Protein AF-A0AA40WGZ8-F1 (afdb_monomer_lite)

Organism: NCBI:txid44276

Radius of gyration: 15.25 Å; chains: 1; bounding box: 42×26×42 Å

Secondary structure (DSSP, 8-state):
-EEEEEEETTEEEEEEE--SS-SHHHHHHHHHHHHHHHHHTT-S-HHHHHHHHHHHHHHHHGGG---B-EEEEEEETTTTEEEEEEEBPPPEEEE-TTSPPEEE---BPPBTS-SS-----EEEE--TT-EEE---HHHHHTTS--

InterPro domains:
  IPR001932 PPM-type phosphatase-like domain [PF07228] (10-143)
  IPR036457 PPM-type phosphatase-like domain superfamily [G3DSA:3.60.40.10] (1-146)
  IPR052016 Bacterial Sigma Factor Regulator [PTHR43156] (1-145)

Foldseek 3Di:
DWDWDDLDVQKIKIKDKFKPDDDDVRVVLRVVLVVLLVVVVNPDAQQVSLLSSLLVCCVVPVVPLIWMFMKMWMQRQVQQKIKIATANWAWWWKDDPPDDIDTRDHQWHIGSPDNDIRGDIDMDGRYPPMDTGDDGCVVVVVVVVD

Structure (mmCIF, N/CA/C/O backbone):
data_AF-A0AA40WGZ8-F1
#
_entry.id   AF-A0AA40WGZ8-F1
#
loop_
_atom_site.group_PDB
_atom_site.id
_atom_site.type_symbol
_atom_site.label_atom_id
_atom_site.label_alt_id
_atom_site.label_comp_id
_atom_site.label_asym_id
_atom_site.label_entity_id
_atom_site.label_seq_id
_atom_site.pdbx_PDB_ins_code
_atom_site.Cartn_x
_atom_site.Cartn_y
_atom_site.Cartn_z
_atom_site.occupancy
_atom_site.B_iso_or_equiv
_atom_site.auth_seq_id
_atom_site.auth_comp_id
_atom_site.auth_asym_id
_atom_site.auth_atom_id
_atom_site.pdbx_PDB_model_num
ATOM 1 N N . PHE A 1 1 ? -2.449 -7.378 -8.443 1.00 88.94 1 PHE A N 1
ATOM 2 C CA . PHE A 1 1 ? -2.554 -8.295 -7.289 1.00 88.94 1 PHE A CA 1
ATOM 3 C C . PHE A 1 1 ? -3.086 -7.581 -6.051 1.00 88.94 1 PHE A C 1
ATOM 5 O O . PHE A 1 1 ? -2.951 -6.369 -5.943 1.00 88.94 1 PHE A O 1
ATOM 12 N N . LEU A 1 2 ? -3.693 -8.347 -5.141 1.00 93.19 2 LEU A N 1
ATOM 13 C CA . LEU A 1 2 ? -4.167 -7.907 -3.827 1.00 93.19 2 LEU A CA 1
ATOM 14 C C . LEU A 1 2 ? -3.433 -8.724 -2.757 1.00 93.19 2 LEU A C 1
ATOM 16 O O . LEU A 1 2 ? -3.348 -9.947 -2.884 1.00 93.19 2 LEU A O 1
ATOM 20 N N . ASP A 1 3 ? -2.921 -8.059 -1.728 1.00 95.19 3 ASP A N 1
ATOM 21 C CA . ASP A 1 3 ? -2.354 -8.674 -0.529 1.00 95.19 3 ASP A CA 1
ATOM 22 C C . ASP A 1 3 ? -3.018 -8.086 0.722 1.00 95.19 3 ASP A C 1
ATOM 24 O O . ASP A 1 3 ? -3.280 -6.882 0.793 1.00 95.19 3 ASP A O 1
ATOM 28 N N . ILE A 1 4 ? -3.337 -8.954 1.683 1.00 96.38 4 ILE A N 1
ATOM 29 C CA . ILE A 1 4 ? -3.938 -8.587 2.965 1.00 96.38 4 ILE A CA 1
ATOM 30 C C . ILE A 1 4 ? -3.226 -9.386 4.047 1.00 96.38 4 ILE A C 1
ATOM 32 O O . ILE A 1 4 ? -3.222 -10.617 4.017 1.00 96.38 4 ILE A O 1
ATOM 36 N N . SER A 1 5 ? -2.644 -8.690 5.017 1.00 95.38 5 SER A N 1
ATOM 37 C CA . SER A 1 5 ? -1.847 -9.316 6.068 1.00 95.38 5 SER A CA 1
ATOM 38 C C . SER A 1 5 ? -1.965 -8.567 7.383 1.00 95.38 5 SER A C 1
ATOM 40 O O . SER A 1 5 ? -1.862 -7.341 7.409 1.00 95.38 5 SER A O 1
ATOM 42 N N . GLU A 1 6 ? -2.099 -9.292 8.487 1.00 95.25 6 GLU A N 1
ATOM 43 C CA . GLU A 1 6 ? -1.914 -8.711 9.814 1.00 95.25 6 GLU A CA 1
ATOM 44 C C . GLU A 1 6 ? -0.415 -8.492 10.068 1.00 95.25 6 GLU A C 1
ATOM 46 O O . GLU A 1 6 ? 0.367 -9.440 10.030 1.00 95.25 6 GLU A O 1
ATOM 51 N N . ILE A 1 7 ? -0.011 -7.236 10.278 1.00 94.62 7 ILE A N 1
ATOM 52 C CA . ILE A 1 7 ? 1.400 -6.852 10.479 1.00 94.62 7 ILE A CA 1
ATOM 53 C C . ILE A 1 7 ? 1.748 -6.670 11.958 1.00 94.62 7 ILE A C 1
ATOM 55 O O . ILE A 1 7 ? 2.902 -6.810 12.348 1.00 94.62 7 ILE A O 1
ATOM 59 N N . LEU A 1 8 ? 0.746 -6.375 12.787 1.00 94.31 8 LEU A N 1
ATOM 60 C CA . LEU A 1 8 ? 0.801 -6.329 14.248 1.00 94.31 8 LEU A CA 1
ATOM 61 C C . LEU A 1 8 ? -0.591 -6.697 14.785 1.00 94.31 8 LEU A C 1
ATOM 63 O O . LEU A 1 8 ? -1.563 -6.515 14.055 1.00 94.31 8 LEU A O 1
ATOM 67 N N . PRO A 1 9 ? -0.734 -7.126 16.052 1.00 96.00 9 PRO A N 1
ATOM 68 C CA . PRO A 1 9 ? -2.041 -7.443 16.627 1.00 96.00 9 PRO A CA 1
ATOM 69 C C . PRO A 1 9 ? -3.046 -6.284 16.508 1.00 96.00 9 PRO A C 1
ATOM 71 O O . PRO A 1 9 ? -2.887 -5.247 17.166 1.00 96.00 9 PRO A O 1
ATOM 74 N N . GLY A 1 10 ? -4.088 -6.473 15.694 1.00 95.44 10 GLY A N 1
ATOM 75 C CA . GLY A 1 10 ? -5.107 -5.455 15.401 1.00 95.44 10 GLY A CA 1
ATOM 76 C C . GLY A 1 10 ? -4.689 -4.397 14.370 1.00 95.44 10 GLY A C 1
ATOM 77 O O . GLY A 1 10 ? -5.379 -3.392 14.216 1.00 95.44 10 GLY A O 1
ATOM 78 N N . LYS A 1 11 ? -3.571 -4.600 13.663 1.00 96.62 11 LYS A N 1
ATOM 79 C CA . LYS A 1 11 ? -3.130 -3.754 12.550 1.00 96.62 11 LYS A CA 1
ATOM 80 C C . LYS A 1 11 ? -3.032 -4.584 11.272 1.00 96.62 11 LYS A C 1
ATOM 82 O O . LYS A 1 11 ? -2.123 -5.401 11.114 1.00 96.62 11 LYS A O 1
ATOM 87 N N . VAL A 1 12 ? -3.961 -4.359 10.349 1.00 97.00 12 VAL A N 1
ATOM 88 C CA . VAL A 1 12 ? -4.053 -5.083 9.075 1.00 97.00 12 VAL A CA 1
ATOM 89 C C . VAL A 1 12 ? -3.582 -4.185 7.947 1.00 97.00 12 VAL A C 1
ATOM 91 O O . VAL A 1 12 ? -4.111 -3.096 7.749 1.00 97.00 12 VAL A O 1
ATOM 94 N N . ARG A 1 13 ? -2.609 -4.660 7.181 1.00 97.75 13 ARG A N 1
ATOM 95 C CA . ARG A 1 13 ? -2.143 -4.014 5.963 1.00 97.75 13 ARG A CA 1
ATOM 96 C C . ARG A 1 13 ? -2.876 -4.576 4.757 1.00 97.75 13 ARG A C 1
ATOM 98 O O . ARG A 1 13 ? -3.023 -5.790 4.629 1.00 97.75 13 ARG A O 1
ATOM 105 N N . VAL A 1 14 ? -3.290 -3.682 3.873 1.00 97.31 14 VAL A N 1
ATOM 106 C CA . VAL A 1 14 ? -3.835 -3.985 2.552 1.00 97.31 14 VAL A CA 1
ATOM 107 C C . VAL A 1 14 ? -2.939 -3.363 1.492 1.00 97.31 14 VAL A C 1
ATOM 109 O O . VAL A 1 14 ? -2.459 -2.242 1.658 1.00 97.31 14 VAL A O 1
ATOM 112 N N . LEU A 1 15 ? -2.714 -4.086 0.405 1.00 96.44 15 LEU A N 1
ATOM 113 C CA . LEU A 1 15 ? -1.985 -3.618 -0.765 1.00 96.44 15 LEU A CA 1
ATOM 114 C C . LEU A 1 15 ? -2.735 -4.069 -2.012 1.00 96.44 15 LEU A C 1
ATOM 116 O O . LEU A 1 15 ? -2.990 -5.258 -2.184 1.00 96.44 15 LEU A O 1
ATOM 120 N N . ILE A 1 16 ? -3.019 -3.140 -2.912 1.00 94.56 16 ILE A N 1
ATOM 121 C CA . ILE A 1 16 ? -3.460 -3.433 -4.268 1.00 94.56 16 ILE A CA 1
ATOM 122 C C . ILE A 1 16 ? -2.505 -2.755 -5.243 1.00 94.56 16 ILE A C 1
ATOM 124 O O . ILE A 1 16 ? -2.235 -1.560 -5.146 1.00 94.56 16 ILE A O 1
ATOM 128 N N . ALA A 1 17 ? -1.951 -3.531 -6.161 1.00 91.56 17 ALA A N 1
ATOM 129 C CA . ALA A 1 17 ? -1.032 -3.019 -7.167 1.00 91.56 17 ALA A CA 1
ATOM 130 C C . ALA A 1 17 ? -1.095 -3.877 -8.417 1.00 91.56 17 ALA A C 1
ATOM 132 O O . ALA A 1 17 ? -1.194 -5.096 -8.297 1.00 91.56 17 ALA A O 1
ATOM 133 N N . ASP A 1 18 ? -0.985 -3.293 -9.600 1.00 82.69 18 ASP A N 1
ATOM 134 C CA . ASP A 1 18 ? -0.826 -4.069 -10.830 1.00 82.69 18 ASP A CA 1
ATOM 135 C C . ASP A 1 18 ? 0.203 -3.424 -11.751 1.00 82.69 18 ASP A C 1
ATOM 137 O O . ASP A 1 18 ? 0.387 -2.210 -11.723 1.00 82.69 18 ASP A O 1
ATOM 141 N N . ALA A 1 19 ? 0.911 -4.236 -12.530 1.00 82.00 19 ALA A N 1
ATOM 142 C CA . ALA A 1 19 ? 1.793 -3.729 -13.569 1.00 82.00 19 ALA A CA 1
ATOM 143 C C . ALA A 1 19 ? 0.951 -3.345 -14.785 1.00 82.00 19 ALA A C 1
ATOM 145 O O . ALA A 1 19 ? 0.137 -4.142 -15.252 1.00 82.00 19 ALA A O 1
ATOM 146 N N . VAL A 1 20 ? 1.176 -2.153 -15.334 1.00 80.25 20 VAL A N 1
ATOM 147 C CA . VAL A 1 20 ? 0.522 -1.769 -16.589 1.00 80.25 20 VAL A CA 1
ATOM 148 C C . VAL A 1 20 ? 1.089 -2.606 -17.736 1.00 80.25 20 VAL A C 1
ATOM 150 O O . VAL A 1 20 ? 2.302 -2.773 -17.866 1.00 80.25 20 VAL A O 1
ATOM 153 N N . GLY A 1 21 ? 0.204 -3.130 -18.582 1.00 76.94 21 GLY A N 1
ATOM 154 C CA . GLY A 1 21 ? 0.550 -3.948 -19.743 1.00 76.94 21 GLY A CA 1
ATOM 155 C C . GLY A 1 21 ? -0.345 -5.178 -19.861 1.00 76.94 21 GLY A C 1
ATOM 156 O O . GLY A 1 21 ? -1.345 -5.311 -19.161 1.00 76.94 21 GLY A O 1
ATOM 157 N N . HIS A 1 22 ? 0.005 -6.098 -20.760 1.00 74.50 22 HIS A N 1
ATOM 158 C CA . HIS A 1 22 ? -0.760 -7.327 -20.964 1.00 74.50 22 HIS A CA 1
ATOM 159 C C . HIS A 1 22 ? 0.131 -8.562 -21.117 1.00 74.50 22 HIS A C 1
ATOM 161 O O . HIS A 1 22 ? 1.255 -8.506 -21.619 1.00 74.50 22 HIS A O 1
ATOM 167 N N . GLY A 1 23 ? -0.415 -9.718 -20.740 1.00 82.62 23 GLY A N 1
ATOM 168 C CA . GLY A 1 23 ? 0.221 -11.016 -20.939 1.00 82.62 23 GLY A CA 1
ATOM 169 C C . GLY A 1 23 ? 1.330 -11.332 -19.931 1.00 82.62 23 GLY A C 1
ATOM 170 O O . GLY A 1 23 ? 1.305 -10.909 -18.773 1.00 82.62 23 GLY A O 1
ATOM 171 N N . VAL A 1 24 ? 2.294 -12.141 -20.374 1.00 87.06 24 VAL A N 1
ATOM 172 C CA . VAL A 1 24 ? 3.311 -12.752 -19.502 1.00 87.06 24 VAL A CA 1
ATOM 173 C C . VAL A 1 24 ? 4.233 -11.708 -18.873 1.00 87.06 24 VAL A C 1
ATOM 175 O O . VAL A 1 24 ? 4.530 -11.809 -17.688 1.00 87.06 24 VAL A O 1
ATOM 178 N N . GLN A 1 25 ? 4.646 -10.682 -19.623 1.00 85.31 25 GLN A N 1
ATOM 179 C CA . GLN A 1 25 ? 5.550 -9.650 -19.108 1.00 85.31 25 GLN A CA 1
ATOM 180 C C . GLN A 1 25 ? 4.930 -8.880 -17.936 1.00 85.31 25 GLN A C 1
ATOM 182 O O . GLN A 1 25 ? 5.561 -8.782 -16.888 1.00 85.31 25 GLN A O 1
ATOM 187 N N . ALA A 1 26 ? 3.686 -8.406 -18.075 1.00 83.94 26 ALA A N 1
ATOM 188 C CA . ALA A 1 26 ? 2.978 -7.721 -16.992 1.00 83.94 26 ALA A CA 1
ATOM 189 C C . ALA A 1 26 ? 2.852 -8.623 -15.754 1.00 83.94 26 ALA A C 1
ATOM 191 O O . ALA A 1 26 ? 3.167 -8.207 -14.645 1.00 83.94 26 ALA A O 1
ATOM 192 N N . SER A 1 27 ? 2.522 -9.904 -15.955 1.00 88.12 27 SER A N 1
ATOM 193 C CA . SER A 1 27 ? 2.442 -10.883 -14.862 1.00 88.12 27 SER A CA 1
ATOM 194 C C . SER A 1 27 ? 3.779 -11.055 -14.128 1.00 88.12 27 SER A C 1
ATOM 196 O O . SER A 1 27 ? 3.811 -11.064 -12.898 1.00 88.12 27 SER A O 1
ATOM 198 N N . LEU A 1 28 ? 4.893 -11.150 -14.865 1.00 89.44 28 LEU A N 1
ATOM 199 C CA . LEU A 1 28 ? 6.238 -11.248 -14.290 1.00 89.44 28 LEU A CA 1
ATOM 200 C C . LEU A 1 28 ? 6.618 -9.985 -13.511 1.00 89.44 28 LEU A C 1
ATOM 202 O O . LEU A 1 28 ? 7.185 -10.092 -12.425 1.00 89.44 28 LEU A O 1
ATOM 206 N N . MET A 1 29 ? 6.277 -8.802 -14.025 1.00 88.88 29 MET A N 1
ATOM 207 C CA . MET A 1 29 ? 6.533 -7.537 -13.331 1.00 88.88 29 MET A CA 1
ATOM 208 C C . MET A 1 29 ? 5.701 -7.416 -12.051 1.00 88.88 29 MET A C 1
ATOM 210 O O . MET A 1 29 ? 6.236 -7.055 -11.005 1.00 88.88 29 MET A O 1
ATOM 214 N N . THR A 1 30 ? 4.428 -7.814 -12.088 1.00 89.88 30 THR A N 1
ATOM 215 C CA . THR A 1 30 ? 3.567 -7.893 -10.901 1.00 89.88 30 THR A CA 1
ATOM 216 C C . THR A 1 30 ? 4.148 -8.860 -9.855 1.00 89.88 30 THR A C 1
ATOM 218 O O . THR A 1 30 ? 4.140 -8.557 -8.661 1.00 89.88 30 THR A O 1
ATOM 221 N N . MET A 1 31 ? 4.716 -9.999 -10.276 1.00 91.19 31 MET A N 1
ATOM 222 C CA . MET A 1 31 ? 5.406 -10.938 -9.375 1.00 91.19 31 MET A CA 1
ATOM 223 C C . MET A 1 31 ? 6.707 -10.366 -8.793 1.00 91.19 31 MET A C 1
ATOM 225 O O . MET A 1 31 ? 6.978 -10.557 -7.604 1.00 91.19 31 MET A O 1
ATOM 229 N N . ALA A 1 32 ? 7.501 -9.656 -9.597 1.00 91.25 32 ALA A N 1
ATOM 230 C CA . ALA A 1 32 ? 8.713 -8.987 -9.133 1.00 91.25 32 ALA A CA 1
ATOM 231 C C . ALA A 1 32 ? 8.380 -7.915 -8.084 1.00 91.25 32 ALA A C 1
ATOM 233 O O . ALA A 1 32 ? 8.957 -7.920 -6.999 1.00 91.25 32 ALA A O 1
ATOM 234 N N . LEU A 1 33 ? 7.372 -7.075 -8.351 1.00 91.38 33 LEU A N 1
ATOM 235 C CA . LEU A 1 33 ? 6.889 -6.069 -7.405 1.00 91.38 33 LEU A CA 1
ATOM 236 C C . LEU A 1 33 ? 6.428 -6.703 -6.087 1.00 91.38 33 LEU A C 1
ATOM 238 O O . LEU A 1 33 ? 6.784 -6.221 -5.013 1.00 91.38 33 LEU A O 1
ATOM 242 N N . LYS A 1 34 ? 5.673 -7.808 -6.158 1.00 93.38 34 LYS A N 1
ATOM 243 C CA . LYS A 1 34 ? 5.255 -8.557 -4.965 1.00 93.38 34 LYS A CA 1
ATOM 244 C C . LYS A 1 34 ? 6.457 -9.056 -4.158 1.00 93.38 34 LYS A C 1
ATOM 246 O O . LYS A 1 34 ? 6.441 -8.964 -2.937 1.00 93.38 34 LYS A O 1
ATOM 251 N N . THR A 1 35 ? 7.492 -9.557 -4.828 1.00 93.69 35 THR A N 1
ATOM 252 C CA . THR A 1 35 ? 8.709 -10.052 -4.167 1.00 93.69 35 THR A CA 1
ATOM 253 C C . THR A 1 35 ? 9.427 -8.932 -3.414 1.00 93.69 35 THR A C 1
ATOM 255 O O . THR A 1 35 ? 9.753 -9.101 -2.243 1.00 93.69 35 THR A O 1
ATOM 258 N N . GLU A 1 36 ? 9.599 -7.761 -4.035 1.00 93.94 36 GLU A N 1
ATOM 259 C CA . GLU A 1 36 ? 10.184 -6.595 -3.355 1.00 93.94 36 GLU A CA 1
ATOM 260 C C . GLU A 1 36 ? 9.318 -6.111 -2.184 1.00 93.94 36 GLU A C 1
ATOM 262 O O . GLU A 1 36 ? 9.845 -5.699 -1.152 1.00 93.94 36 GLU A O 1
ATOM 267 N N . TYR A 1 37 ? 7.990 -6.168 -2.322 1.00 95.06 37 TYR A N 1
ATOM 268 C CA . TYR A 1 37 ? 7.066 -5.775 -1.261 1.00 95.06 37 TYR A CA 1
ATOM 269 C C . TYR A 1 37 ? 7.187 -6.653 -0.015 1.00 95.06 37 TYR A C 1
ATOM 271 O O . TYR A 1 37 ? 7.187 -6.116 1.091 1.00 95.06 37 TYR A O 1
ATOM 279 N N . GLU A 1 38 ? 7.328 -7.971 -0.166 1.00 94.44 38 GLU A N 1
ATOM 280 C CA . GLU A 1 38 ? 7.451 -8.880 0.982 1.00 94.44 38 GLU A CA 1
ATOM 281 C C . GLU A 1 38 ? 8.667 -8.546 1.865 1.00 94.44 38 GLU A C 1
ATOM 283 O O . GLU A 1 38 ? 8.580 -8.624 3.089 1.00 94.44 38 GLU A O 1
ATOM 288 N N . GLU A 1 39 ? 9.770 -8.067 1.282 1.00 94.50 39 GLU A N 1
ATOM 289 C CA . GLU A 1 39 ? 10.940 -7.611 2.050 1.00 94.50 39 GLU A CA 1
ATOM 290 C C . GLU A 1 39 ? 10.694 -6.302 2.822 1.00 94.50 39 GLU A C 1
ATOM 292 O O . GLU A 1 39 ? 11.361 -6.021 3.819 1.00 94.50 39 GLU A O 1
ATOM 297 N N . LEU A 1 40 ? 9.739 -5.489 2.367 1.00 94.81 40 LEU A N 1
ATOM 298 C CA . LEU A 1 40 ? 9.411 -4.172 2.922 1.00 94.81 40 LEU A CA 1
ATOM 299 C C . LEU A 1 40 ? 8.180 -4.182 3.826 1.00 94.81 40 LEU A C 1
ATOM 301 O O . LEU A 1 40 ? 7.879 -3.185 4.485 1.00 94.81 40 LEU A O 1
ATOM 305 N N . LYS A 1 41 ? 7.467 -5.306 3.873 1.00 89.56 41 LYS A N 1
ATOM 306 C CA . LYS A 1 41 ? 6.152 -5.459 4.500 1.00 89.56 41 LYS A CA 1
ATOM 307 C C . LYS A 1 41 ? 6.118 -5.127 5.989 1.00 89.56 41 LYS A C 1
ATOM 309 O O . LYS A 1 41 ? 5.053 -4.801 6.503 1.00 89.56 41 LYS A O 1
ATOM 314 N N . ASN A 1 42 ? 7.270 -5.144 6.657 1.00 87.81 42 ASN A N 1
ATOM 315 C CA . ASN A 1 42 ? 7.412 -4.819 8.077 1.00 87.81 42 ASN A CA 1
ATOM 316 C C . ASN A 1 42 ? 7.695 -3.333 8.357 1.00 87.81 42 ASN A C 1
ATOM 318 O O . ASN A 1 42 ? 7.724 -2.932 9.517 1.00 87.81 42 ASN A O 1
ATOM 322 N N . LEU A 1 43 ? 7.901 -2.496 7.332 1.00 93.38 43 LEU A N 1
ATOM 323 C CA . LEU A 1 43 ? 8.022 -1.051 7.535 1.00 93.38 43 LEU A CA 1
ATOM 324 C C . LEU A 1 43 ? 6.694 -0.470 8.035 1.00 93.38 43 LEU A C 1
ATOM 326 O O . LEU A 1 43 ? 5.613 -0.882 7.615 1.00 93.38 43 LEU A O 1
ATOM 330 N N . GLU A 1 44 ? 6.750 0.520 8.919 1.00 89.75 44 GLU A N 1
ATOM 331 C CA . GLU A 1 44 ? 5.540 1.011 9.587 1.00 89.75 44 GLU A CA 1
ATOM 332 C C . GLU A 1 44 ? 4.687 1.943 8.722 1.00 89.75 44 GLU A C 1
ATOM 334 O O . GLU A 1 44 ? 3.470 1.982 8.902 1.00 89.75 44 GLU A O 1
ATOM 339 N N . ASN A 1 45 ? 5.303 2.695 7.803 1.00 95.50 45 ASN A N 1
ATOM 340 C CA . ASN A 1 45 ? 4.644 3.781 7.079 1.00 95.50 45 ASN A CA 1
ATOM 341 C C . ASN A 1 45 ? 4.323 3.404 5.614 1.00 95.50 45 ASN A C 1
ATOM 343 O O . ASN A 1 45 ? 5.253 3.128 4.849 1.00 95.50 45 ASN A O 1
ATOM 347 N N . PRO A 1 46 ? 3.046 3.476 5.184 1.00 97.50 46 PRO A N 1
ATOM 348 C CA . PRO A 1 46 ? 2.633 3.156 3.813 1.00 97.50 46 PRO A CA 1
ATOM 349 C C . PRO A 1 46 ? 3.391 3.937 2.723 1.00 97.50 46 PRO A C 1
ATOM 351 O O . PRO A 1 46 ? 3.885 3.347 1.764 1.00 97.50 46 PRO A O 1
ATOM 354 N N . ALA A 1 47 ? 3.565 5.253 2.878 1.00 97.31 47 ALA A N 1
ATOM 355 C CA . ALA A 1 47 ? 4.299 6.074 1.912 1.00 97.31 47 ALA A CA 1
ATOM 356 C C . ALA A 1 47 ? 5.791 5.727 1.839 1.00 97.31 47 ALA A C 1
ATOM 358 O O . ALA A 1 47 ? 6.379 5.785 0.760 1.00 97.31 47 ALA A O 1
ATOM 359 N N . GLN A 1 48 ? 6.409 5.354 2.964 1.00 96.44 48 GLN A N 1
ATOM 360 C CA . GLN A 1 48 ? 7.804 4.910 2.971 1.00 96.44 48 GLN A CA 1
ATOM 361 C C . GLN A 1 48 ? 7.974 3.621 2.162 1.00 96.44 48 GLN A C 1
ATOM 363 O O . GLN A 1 48 ? 8.929 3.507 1.400 1.00 96.44 48 GLN A O 1
ATOM 368 N N . ILE A 1 49 ? 7.024 2.690 2.269 1.00 96.81 49 ILE A N 1
ATOM 369 C CA . ILE A 1 49 ? 7.032 1.451 1.482 1.00 96.81 49 ILE A CA 1
ATOM 370 C C . ILE A 1 49 ? 6.936 1.761 -0.005 1.00 96.81 49 ILE A C 1
ATOM 372 O O . ILE A 1 49 ? 7.722 1.224 -0.774 1.00 96.81 49 ILE A O 1
ATOM 376 N N . LEU A 1 50 ? 6.034 2.656 -0.420 1.00 96.06 50 LEU A N 1
ATOM 377 C CA . LEU A 1 50 ? 5.915 3.024 -1.835 1.00 96.06 50 LEU A CA 1
ATOM 378 C C . LEU A 1 50 ? 7.186 3.690 -2.381 1.00 96.06 50 LEU A C 1
ATOM 380 O O . LEU A 1 50 ? 7.599 3.389 -3.499 1.00 96.06 50 LEU A O 1
ATOM 384 N N . LYS A 1 51 ? 7.832 4.559 -1.595 1.00 95.31 51 LYS A N 1
ATOM 385 C CA . LYS A 1 51 ? 9.111 5.185 -1.974 1.00 95.31 51 LYS A CA 1
ATOM 386 C C . LYS A 1 51 ? 10.224 4.152 -2.130 1.00 95.31 51 LYS A C 1
ATOM 388 O O . LYS A 1 51 ? 10.972 4.196 -3.103 1.00 95.31 51 LYS A O 1
ATOM 393 N N . GLU A 1 52 ? 10.314 3.216 -1.193 1.00 95.00 52 GLU A N 1
ATOM 394 C CA . GLU A 1 52 ? 11.339 2.178 -1.216 1.00 95.00 52 GLU A CA 1
ATOM 395 C C . GLU A 1 52 ? 11.086 1.157 -2.336 1.00 95.00 52 GLU A C 1
ATOM 397 O O . GLU A 1 52 ? 12.022 0.774 -3.036 1.00 95.00 52 GLU A O 1
ATOM 402 N N . LEU A 1 53 ? 9.820 0.802 -2.588 1.00 94.06 53 LEU A N 1
ATOM 403 C CA . LEU A 1 53 ? 9.415 0.014 -3.753 1.00 94.06 53 LEU A CA 1
ATOM 404 C C . LEU A 1 53 ? 9.840 0.694 -5.054 1.00 94.06 53 LEU A C 1
ATOM 406 O O . LEU A 1 53 ? 10.470 0.049 -5.884 1.00 94.06 53 LEU A O 1
ATOM 410 N N . ASN A 1 54 ? 9.561 1.990 -5.218 1.00 93.69 54 ASN A N 1
ATOM 411 C CA . ASN A 1 54 ? 9.968 2.740 -6.407 1.00 93.69 54 ASN A CA 1
ATOM 412 C C . ASN A 1 54 ? 11.487 2.720 -6.614 1.00 93.69 54 ASN A C 1
ATOM 414 O O . ASN A 1 54 ? 11.960 2.390 -7.697 1.00 93.69 54 ASN A O 1
ATOM 418 N N . SER A 1 55 ? 12.246 3.026 -5.558 1.00 92.44 55 SER A N 1
ATOM 419 C CA . SER A 1 55 ? 13.714 3.041 -5.576 1.00 92.44 55 SER A CA 1
ATOM 420 C C . SER A 1 55 ? 14.295 1.680 -5.968 1.00 92.44 55 SER A C 1
ATOM 422 O O . SER A 1 55 ? 15.152 1.593 -6.849 1.00 92.44 55 SER A O 1
ATOM 424 N N . ARG A 1 56 ? 13.812 0.595 -5.350 1.00 91.75 56 ARG A N 1
ATOM 425 C CA . ARG A 1 56 ? 14.261 -0.770 -5.660 1.00 91.75 56 ARG A CA 1
ATOM 426 C C . ARG A 1 56 ? 13.889 -1.181 -7.073 1.00 91.75 56 ARG A C 1
ATOM 428 O O . ARG A 1 56 ? 14.710 -1.789 -7.758 1.00 91.75 56 ARG A O 1
ATOM 435 N N . PHE A 1 57 ? 12.678 -0.837 -7.502 1.00 88.25 57 PHE A N 1
ATOM 436 C CA . PHE A 1 57 ? 12.188 -1.212 -8.814 1.00 88.25 57 PHE A CA 1
ATOM 437 C C . PHE A 1 57 ? 12.975 -0.513 -9.923 1.00 88.25 57 PHE A C 1
ATOM 439 O O . PHE A 1 57 ? 13.504 -1.193 -10.797 1.00 88.25 57 PHE A O 1
ATOM 446 N N . LEU A 1 58 ? 13.152 0.810 -9.840 1.00 88.62 58 LEU A N 1
ATOM 447 C CA . LEU A 1 58 ? 13.953 1.566 -10.807 1.00 88.62 58 LEU A CA 1
ATOM 448 C C . LEU A 1 58 ? 15.392 1.046 -10.874 1.00 88.62 58 LEU A C 1
ATOM 450 O O . LEU A 1 58 ? 15.904 0.794 -11.954 1.00 88.62 58 LEU A O 1
ATOM 454 N N . LYS A 1 59 ? 16.030 0.756 -9.734 1.00 88.12 59 LYS A N 1
ATOM 455 C CA . LYS A 1 59 ? 17.404 0.221 -9.729 1.00 88.12 59 LYS A CA 1
ATOM 456 C C . LYS A 1 59 ? 17.538 -1.161 -10.371 1.00 88.12 59 LYS A C 1
ATOM 458 O O . LYS A 1 59 ? 18.571 -1.448 -10.968 1.00 88.12 59 LYS A O 1
ATOM 463 N N . LYS A 1 60 ? 16.549 -2.042 -10.194 1.00 85.56 60 LYS A N 1
ATOM 464 C CA . LYS A 1 60 ? 16.605 -3.436 -10.671 1.00 85.56 60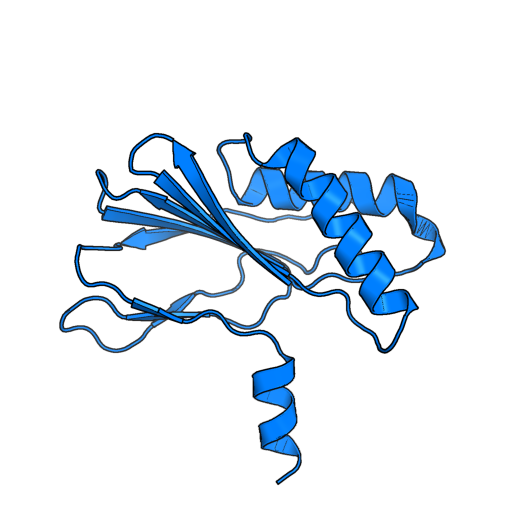 LYS A CA 1
ATOM 465 C C . LYS A 1 60 ? 16.063 -3.607 -12.093 1.00 85.56 60 LYS A C 1
ATOM 467 O O . LYS A 1 60 ? 16.466 -4.547 -12.774 1.00 85.56 60 LYS A O 1
ATOM 472 N N . PHE A 1 61 ? 15.166 -2.725 -12.531 1.00 79.88 61 PHE A N 1
ATOM 473 C CA . PHE A 1 61 ? 14.351 -2.914 -13.733 1.00 79.88 61 PHE A CA 1
ATOM 474 C C . PHE A 1 61 ? 14.269 -1.670 -14.633 1.00 79.88 61 PHE A C 1
ATOM 476 O O . PHE A 1 61 ? 13.371 -1.605 -15.468 1.00 79.88 61 PHE A O 1
ATOM 483 N N . ASP A 1 62 ? 15.202 -0.717 -14.513 1.00 73.62 62 ASP A N 1
ATOM 484 C CA . ASP A 1 62 ? 15.231 0.556 -15.265 1.00 73.62 62 ASP A CA 1
ATOM 485 C C . ASP A 1 62 ? 14.947 0.391 -16.770 1.00 73.62 62 ASP A C 1
ATOM 487 O O . ASP A 1 62 ? 14.124 1.085 -17.357 1.00 73.62 62 ASP A O 1
ATOM 491 N N . SER A 1 63 ? 15.543 -0.633 -17.390 1.00 72.62 63 SER A N 1
ATOM 492 C CA . SER A 1 63 ? 15.394 -0.930 -18.823 1.00 72.62 63 SER A CA 1
ATOM 493 C C . SER A 1 63 ? 13.983 -1.336 -19.275 1.00 72.62 63 SER A C 1
ATOM 495 O O . SER A 1 63 ? 13.757 -1.496 -20.471 1.00 72.62 63 SER A O 1
ATOM 497 N N . LEU A 1 64 ? 13.062 -1.593 -18.341 1.00 71.56 64 LEU A N 1
ATOM 498 C CA . LEU A 1 64 ? 11.723 -2.108 -18.636 1.00 71.56 64 LEU A CA 1
ATOM 499 C C . LEU A 1 64 ? 10.646 -1.018 -18.671 1.00 71.56 64 LEU A C 1
ATOM 501 O O . LEU A 1 64 ? 9.499 -1.361 -18.960 1.00 71.56 64 LEU A O 1
ATOM 505 N N . GLU A 1 65 ? 10.985 0.241 -18.346 1.00 74.56 65 GLU A N 1
ATOM 506 C CA . GLU A 1 65 ? 10.088 1.418 -18.380 1.00 74.56 65 GLU A CA 1
ATOM 507 C C . GLU A 1 65 ? 8.679 1.140 -17.811 1.00 74.56 65 GLU A C 1
ATOM 509 O O . GLU A 1 65 ? 7.657 1.616 -18.306 1.00 74.56 65 GLU A O 1
ATOM 514 N N . SER A 1 66 ? 8.607 0.293 -16.783 1.00 80.25 66 SER A N 1
ATOM 515 C CA . SER A 1 66 ? 7.342 -0.229 -16.272 1.00 80.25 66 SER A CA 1
ATOM 516 C C . SER A 1 66 ? 6.776 0.687 -1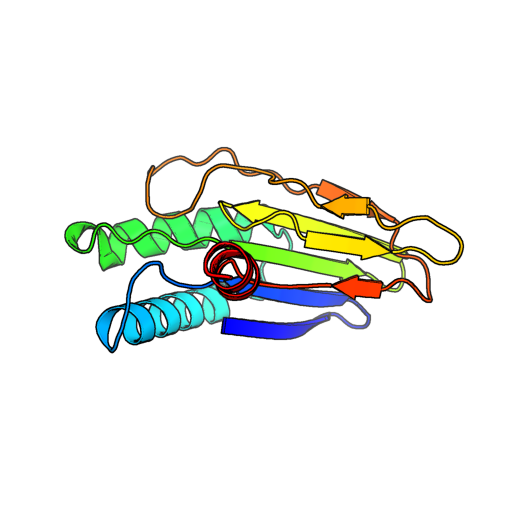5.192 1.00 80.25 66 SER A C 1
ATOM 518 O O . SER A 1 66 ? 7.496 1.129 -14.297 1.00 80.25 66 SER A O 1
ATOM 520 N N . ILE A 1 67 ? 5.467 0.929 -15.250 1.00 87.00 67 ILE A N 1
ATOM 521 C CA . ILE A 1 67 ? 4.736 1.744 -14.275 1.00 87.00 67 ILE A CA 1
ATOM 522 C C . ILE A 1 67 ? 3.768 0.887 -13.461 1.00 87.00 67 ILE A C 1
ATOM 524 O O . ILE A 1 67 ? 3.158 -0.053 -13.979 1.00 87.00 67 ILE A O 1
ATOM 528 N N . PHE A 1 68 ? 3.613 1.238 -12.183 1.00 87.00 68 PHE A N 1
ATOM 529 C CA . PHE A 1 68 ? 2.840 0.446 -11.223 1.00 87.00 68 PHE A CA 1
ATOM 530 C C . PHE A 1 68 ? 1.876 1.333 -10.439 1.00 87.00 68 PHE A C 1
ATOM 532 O O . PHE A 1 68 ? 2.269 1.946 -9.439 1.00 87.00 68 PHE A O 1
ATOM 539 N N . PRO A 1 69 ? 0.605 1.414 -10.864 1.00 90.38 69 PRO A N 1
ATOM 540 C CA . PRO A 1 69 ? -0.467 1.891 -10.013 1.00 90.38 69 PRO A CA 1
ATOM 541 C C . PRO A 1 69 ? -0.520 1.040 -8.742 1.00 90.38 69 PRO A C 1
ATOM 543 O O . PRO A 1 69 ? -0.681 -0.179 -8.800 1.00 90.38 69 PRO A O 1
ATOM 546 N N . CYS A 1 70 ? -0.370 1.679 -7.588 1.00 93.69 70 CYS A N 1
ATOM 547 C CA . CYS A 1 70 ? -0.278 1.002 -6.303 1.00 93.69 70 CYS A CA 1
ATOM 548 C C . CYS A 1 70 ? -1.007 1.792 -5.215 1.00 93.69 70 CYS A C 1
ATOM 550 O O . CYS A 1 70 ? -0.853 3.009 -5.114 1.00 93.69 70 CYS A O 1
ATOM 552 N N . MET A 1 71 ? -1.781 1.105 -4.382 1.00 96.06 71 MET A N 1
ATOM 553 C CA . MET A 1 71 ? -2.363 1.635 -3.158 1.00 96.06 71 MET A CA 1
ATOM 554 C C . MET A 1 71 ? -2.067 0.676 -2.013 1.00 96.06 71 MET A C 1
ATOM 556 O O . MET A 1 71 ? -2.269 -0.530 -2.121 1.00 96.06 71 MET A O 1
ATOM 560 N N . ILE A 1 72 ? -1.580 1.229 -0.910 1.00 97.88 72 ILE A N 1
ATOM 561 C CA . ILE A 1 72 ? -1.247 0.502 0.308 1.00 97.88 72 ILE A CA 1
ATOM 562 C C . ILE A 1 72 ? -1.839 1.243 1.495 1.00 97.88 72 ILE A C 1
ATOM 564 O O . ILE A 1 72 ? -1.817 2.474 1.541 1.00 97.88 72 ILE A O 1
ATOM 568 N N . GLY A 1 73 ? -2.334 0.518 2.486 1.00 97.88 73 GLY A N 1
ATOM 569 C CA . GLY A 1 73 ? -2.752 1.138 3.729 1.00 97.88 73 GLY A CA 1
ATOM 570 C C . GLY A 1 73 ? -2.845 0.177 4.893 1.00 97.88 73 GLY A C 1
ATOM 571 O O . GLY A 1 73 ? -2.904 -1.036 4.724 1.00 97.88 73 GLY A O 1
ATOM 572 N N . ASP A 1 74 ? -2.876 0.763 6.077 1.00 98.25 74 ASP A N 1
ATOM 573 C CA . ASP A 1 74 ? -2.901 0.100 7.362 1.00 98.25 74 ASP A CA 1
ATOM 574 C C . ASP A 1 74 ? -4.188 0.468 8.087 1.00 98.25 74 ASP A C 1
ATOM 576 O O . ASP A 1 74 ? -4.428 1.640 8.384 1.00 98.25 74 ASP A O 1
ATOM 580 N N . ILE A 1 75 ? -4.994 -0.540 8.390 1.00 98.31 75 ILE A N 1
ATOM 581 C CA . ILE A 1 75 ? -6.158 -0.449 9.262 1.00 98.31 75 ILE A CA 1
ATOM 582 C C . ILE A 1 75 ? -5.680 -0.739 10.683 1.00 98.31 75 ILE A C 1
ATOM 584 O O . ILE A 1 75 ? -5.197 -1.838 10.945 1.00 98.31 75 ILE A O 1
ATOM 588 N N . ASP A 1 76 ? -5.815 0.222 11.592 1.00 98.00 76 ASP A N 1
ATOM 589 C CA . ASP A 1 76 ? -5.556 0.055 13.024 1.00 98.00 76 ASP A CA 1
ATOM 590 C C . ASP A 1 76 ? -6.897 -0.026 13.760 1.00 98.00 76 ASP A C 1
ATOM 592 O O . ASP A 1 76 ? -7.604 0.971 13.910 1.00 98.00 76 ASP A O 1
ATOM 596 N N . THR A 1 77 ? -7.264 -1.222 14.224 1.00 96.50 77 THR A N 1
ATOM 597 C CA . THR A 1 77 ? -8.559 -1.458 14.876 1.00 96.50 77 THR A CA 1
ATOM 598 C C . THR A 1 77 ? -8.632 -0.883 16.285 1.00 96.50 77 THR A C 1
ATOM 600 O O . THR A 1 77 ? -9.722 -0.769 16.832 1.00 96.50 77 THR A O 1
ATOM 603 N N . LYS A 1 78 ? -7.492 -0.567 16.913 1.00 96.38 78 LYS A N 1
ATOM 604 C CA . LYS A 1 78 ? -7.467 0.042 18.251 1.00 96.38 78 LYS A CA 1
ATOM 605 C C . LYS A 1 78 ? -7.658 1.547 18.162 1.00 96.38 78 LYS A C 1
ATOM 607 O O . LYS A 1 78 ? -8.297 2.124 19.035 1.00 96.38 78 LYS A O 1
ATOM 612 N N . LYS A 1 79 ? -7.077 2.163 17.133 1.00 97.69 79 LYS A N 1
ATOM 613 C CA . LYS A 1 79 ? -7.238 3.593 16.852 1.00 97.69 79 LYS A CA 1
ATOM 614 C C . LYS A 1 79 ? -8.485 3.908 16.036 1.00 97.69 79 LYS A C 1
ATOM 616 O O . LYS A 1 79 ? -8.872 5.066 15.994 1.00 97.69 79 LYS A O 1
ATOM 621 N N . GLU A 1 80 ? -9.094 2.897 15.416 1.00 97.75 80 GLU A N 1
ATOM 622 C CA . GLU A 1 80 ? -10.187 3.070 14.456 1.00 97.75 80 GLU A CA 1
ATOM 623 C C . GLU A 1 80 ? -9.784 4.013 13.314 1.00 97.75 80 GLU A C 1
ATOM 625 O O . GLU A 1 80 ? -10.506 4.933 12.934 1.00 97.75 80 GLU A O 1
ATOM 630 N N . GLU A 1 81 ? -8.590 3.783 12.769 1.00 98.25 81 GLU A N 1
ATOM 631 C CA . GLU A 1 81 ? -7.979 4.620 11.738 1.00 98.25 81 GLU A CA 1
ATOM 632 C C . GLU A 1 81 ? -7.530 3.780 10.545 1.00 98.25 81 GLU A C 1
ATOM 634 O O . GLU A 1 81 ? -7.060 2.648 10.687 1.00 98.25 81 GLU A O 1
ATOM 639 N N . PHE A 1 82 ? -7.611 4.378 9.360 1.00 98.31 82 PHE A N 1
ATOM 640 C CA . PHE A 1 82 ? -7.000 3.861 8.148 1.00 98.31 82 PHE A CA 1
ATOM 641 C C . PHE A 1 82 ? -5.948 4.844 7.640 1.00 98.31 82 PHE A C 1
ATOM 643 O O . PHE A 1 82 ? -6.270 5.961 7.233 1.00 98.31 82 PHE A O 1
ATOM 650 N N . THR A 1 83 ? -4.680 4.433 7.665 1.00 98.44 83 THR A N 1
ATOM 651 C CA . THR A 1 83 ? -3.560 5.223 7.136 1.00 98.44 83 THR A CA 1
ATOM 652 C C . THR A 1 83 ? -3.113 4.640 5.810 1.00 98.44 83 THR A C 1
ATOM 654 O O . THR A 1 83 ? -2.708 3.487 5.768 1.00 98.44 83 THR A O 1
ATOM 657 N N . TYR A 1 84 ? -3.144 5.412 4.729 1.00 98.38 84 TYR A N 1
ATOM 658 C CA . TYR A 1 84 ? -2.878 4.907 3.384 1.00 98.38 84 TYR A CA 1
ATOM 659 C C . TYR A 1 84 ? -1.998 5.832 2.555 1.00 98.38 84 TYR A C 1
ATOM 661 O O . TYR A 1 84 ? -1.913 7.033 2.803 1.00 98.38 84 TYR A O 1
ATOM 669 N N . ALA A 1 85 ? -1.375 5.258 1.532 1.00 97.81 85 ALA A N 1
ATOM 670 C CA . ALA A 1 85 ? -0.720 5.971 0.454 1.00 97.81 85 ALA A CA 1
ATOM 671 C C . ALA A 1 85 ? -1.143 5.365 -0.892 1.00 97.81 85 ALA A C 1
ATOM 673 O O . ALA A 1 85 ? -1.333 4.155 -1.011 1.00 97.81 85 ALA A O 1
ATOM 674 N N . SER A 1 86 ? -1.308 6.209 -1.908 1.00 95.69 86 SER A N 1
ATOM 675 C CA . SER A 1 86 ? -1.724 5.803 -3.250 1.00 95.69 86 SER A CA 1
ATOM 676 C C . SER A 1 86 ? -0.887 6.522 -4.304 1.00 95.69 86 SER A C 1
ATOM 678 O O . SER A 1 86 ? -0.842 7.755 -4.343 1.00 95.69 86 SER A O 1
ATOM 680 N N . A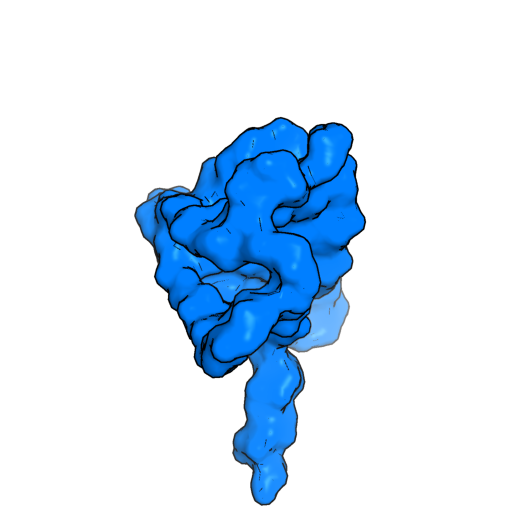LA A 1 87 ? -0.235 5.726 -5.147 1.00 93.00 87 ALA A N 1
ATOM 681 C CA . ALA A 1 87 ? 0.648 6.122 -6.230 1.00 93.00 87 ALA A CA 1
ATOM 682 C C . ALA A 1 87 ? 0.052 5.661 -7.564 1.00 93.00 87 ALA A C 1
ATOM 684 O O . ALA A 1 87 ? 0.154 4.498 -7.945 1.00 93.00 87 ALA A O 1
ATOM 685 N N . GLY A 1 88 ? -0.610 6.569 -8.282 1.00 85.06 88 GLY A N 1
ATOM 686 C CA . GLY A 1 88 ? -1.163 6.304 -9.617 1.00 85.06 88 GLY A CA 1
ATOM 687 C C . GLY A 1 88 ? -2.458 5.483 -9.671 1.00 85.06 88 GLY A C 1
ATOM 688 O O . GLY A 1 88 ? -3.201 5.639 -10.639 1.00 85.06 88 GLY A O 1
ATOM 689 N N . HIS A 1 89 ? -2.776 4.700 -8.637 1.00 84.94 89 HIS A N 1
ATOM 690 C CA . HIS A 1 89 ? -3.978 3.862 -8.569 1.00 84.94 89 HIS A CA 1
ATOM 691 C C . HIS A 1 89 ? -5.281 4.688 -8.603 1.00 84.94 89 HIS A C 1
ATOM 693 O O . HIS A 1 89 ? -5.284 5.808 -8.080 1.00 84.94 89 HIS A O 1
ATOM 699 N N . PRO A 1 90 ? -6.384 4.186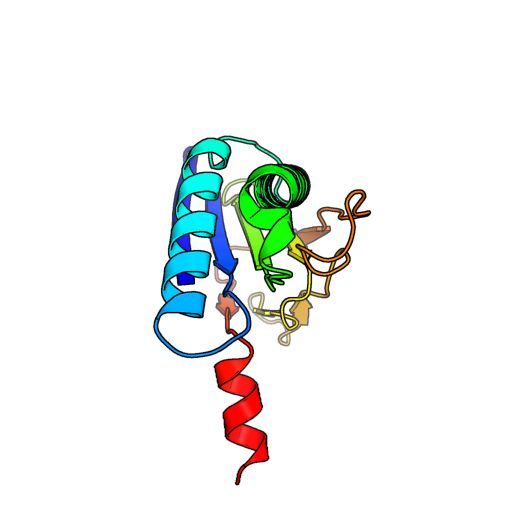 -9.203 1.00 86.31 90 PRO A N 1
ATOM 700 C CA . PRO A 1 90 ? -7.696 4.826 -9.098 1.00 86.31 90 PRO A CA 1
ATOM 701 C C . PRO A 1 90 ? -8.084 5.129 -7.646 1.00 86.31 90 PRO A C 1
ATOM 703 O O . PRO A 1 90 ? -7.680 4.405 -6.731 1.00 86.31 90 PRO A O 1
ATOM 706 N N . ASP A 1 91 ? -8.882 6.176 -7.433 1.00 92.44 91 ASP A N 1
ATOM 707 C CA . ASP A 1 91 ? -9.395 6.503 -6.099 1.00 92.44 91 ASP A CA 1
ATOM 708 C C . ASP A 1 91 ? -10.196 5.318 -5.555 1.00 92.44 91 ASP A C 1
ATOM 710 O O . ASP A 1 91 ? -11.048 4.775 -6.248 1.00 92.44 91 ASP A O 1
ATOM 714 N N . GLN A 1 92 ? -9.906 4.894 -4.328 1.00 94.31 92 GLN A N 1
ATOM 715 C CA . GLN A 1 92 ? -10.609 3.776 -3.688 1.00 94.31 92 GLN A CA 1
ATOM 716 C C . GLN A 1 92 ? -11.803 4.301 -2.889 1.00 94.31 92 GLN A C 1
ATOM 718 O O . GLN A 1 92 ? -11.887 5.499 -2.627 1.00 94.31 92 GLN A O 1
ATOM 723 N N . ILE A 1 93 ? -12.734 3.435 -2.491 1.00 96.38 93 ILE A N 1
ATOM 724 C CA . ILE A 1 93 ? -13.952 3.881 -1.801 1.00 96.38 93 ILE A CA 1
ATOM 725 C C . ILE A 1 93 ? -13.934 3.426 -0.343 1.00 96.38 93 ILE A C 1
ATOM 727 O O . ILE A 1 93 ? -13.744 2.246 -0.052 1.00 96.38 93 ILE A O 1
ATOM 731 N N . LEU A 1 94 ? -14.190 4.366 0.565 1.00 97.81 94 LEU A N 1
ATOM 732 C CA . LEU A 1 94 ? -14.410 4.121 1.986 1.00 97.81 94 LEU A CA 1
ATOM 733 C C . LEU A 1 94 ? -15.844 4.498 2.356 1.00 97.81 94 LEU A C 1
ATOM 735 O O . LEU A 1 94 ? -16.297 5.603 2.063 1.00 97.81 94 LEU A O 1
ATOM 739 N N . GLN A 1 95 ? -16.541 3.606 3.050 1.00 98.06 95 GLN A N 1
ATOM 740 C CA . GLN A 1 95 ? -17.850 3.879 3.630 1.00 98.06 95 GLN A CA 1
ATOM 741 C C . GLN A 1 95 ? -17.820 3.618 5.137 1.00 98.06 95 GLN A C 1
ATOM 743 O O . GLN A 1 95 ? -17.764 2.462 5.561 1.00 98.06 95 GLN A O 1
ATOM 748 N N . ALA A 1 96 ? -17.886 4.684 5.935 1.00 97.06 96 ALA A N 1
ATOM 749 C CA . ALA A 1 96 ? -18.096 4.583 7.374 1.00 97.06 96 ALA A CA 1
ATOM 750 C C . ALA A 1 96 ? -19.586 4.312 7.698 1.00 97.06 96 ALA A C 1
ATOM 752 O O . ALA A 1 96 ? -20.467 4.614 6.882 1.00 97.06 96 ALA A O 1
ATOM 753 N N . PRO A 1 97 ? -19.912 3.724 8.866 1.00 97.25 97 PRO A N 1
ATOM 754 C CA . PRO A 1 97 ? -21.291 3.451 9.261 1.00 97.25 97 PRO A CA 1
ATOM 755 C C . PRO A 1 97 ? -22.133 4.728 9.319 1.00 97.25 97 PRO A C 1
ATOM 757 O O . PRO A 1 97 ? -21.793 5.675 10.018 1.00 97.25 97 PRO A O 1
ATOM 760 N N . GLY A 1 98 ? -23.262 4.738 8.608 1.00 96.38 98 GLY A N 1
ATOM 761 C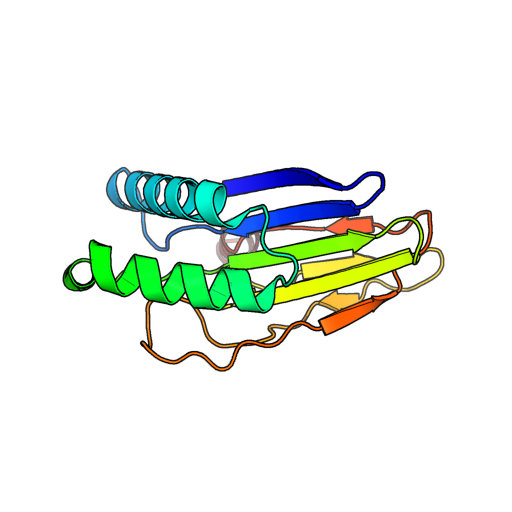 CA . GLY A 1 98 ? -24.170 5.890 8.580 1.00 96.38 98 GLY A CA 1
ATOM 762 C C . GLY A 1 98 ? -23.699 7.058 7.706 1.00 96.38 98 GLY A C 1
ATOM 763 O O . GLY A 1 98 ? -24.424 8.043 7.596 1.00 96.38 98 GLY A O 1
ATOM 764 N N . GLU A 1 99 ? -22.543 6.942 7.049 1.00 96.06 99 GLU A N 1
ATOM 765 C CA . GLU A 1 99 ? -22.018 7.959 6.140 1.00 96.06 99 GLU A CA 1
ATOM 766 C C . GLU A 1 99 ? -22.195 7.562 4.667 1.00 96.06 99 GLU A C 1
ATOM 768 O O . GLU A 1 99 ? -22.286 6.382 4.298 1.00 96.06 99 GLU A O 1
ATOM 773 N N . PHE A 1 100 ? -22.235 8.574 3.797 1.00 97.00 100 PHE A N 1
ATOM 774 C CA . PHE A 1 100 ? -22.131 8.353 2.358 1.00 97.00 100 PHE A CA 1
ATOM 775 C C . PHE A 1 100 ? -20.720 7.863 1.996 1.00 97.00 100 PHE A C 1
ATOM 777 O O . PHE A 1 100 ? -19.751 8.259 2.646 1.00 97.00 100 PHE A O 1
ATOM 784 N N . PRO A 1 101 ? -20.571 7.032 0.947 1.00 97.12 101 PRO A N 1
ATOM 785 C CA . PRO A 1 101 ? -19.255 6.624 0.473 1.00 97.12 101 PRO A CA 1
ATOM 786 C C . PRO A 1 101 ? -18.382 7.831 0.110 1.00 97.12 101 PRO A C 1
ATOM 788 O O . PRO A 1 101 ? -18.839 8.772 -0.540 1.00 97.12 101 PRO A O 1
ATOM 791 N N . SER A 1 102 ? -17.113 7.771 0.497 1.00 96.00 102 SER A N 1
ATOM 792 C CA . SER A 1 102 ? -16.093 8.782 0.232 1.00 96.00 102 SER A CA 1
ATOM 793 C C . SER A 1 102 ? -14.952 8.199 -0.599 1.00 96.00 102 SER A C 1
ATOM 795 O O . SER A 1 102 ? -14.709 6.989 -0.593 1.00 96.00 102 SER A O 1
ATOM 797 N N . LEU A 1 103 ? -14.260 9.069 -1.337 1.00 96.06 103 LEU A N 1
ATOM 798 C CA . LEU A 1 103 ? -13.115 8.692 -2.161 1.00 96.06 103 LEU A CA 1
ATOM 799 C C . LEU A 1 103 ? -11.805 8.873 -1.394 1.00 96.06 103 LEU A C 1
ATOM 801 O O . LEU A 1 103 ? -11.515 9.939 -0.848 1.00 96.06 103 LEU A O 1
ATOM 805 N N . LEU A 1 104 ? -10.982 7.833 -1.421 1.00 96.00 104 LEU A N 1
ATOM 806 C CA . LEU A 1 104 ? -9.606 7.838 -0.954 1.00 96.00 104 LEU A CA 1
ATOM 807 C C . LEU A 1 104 ? -8.708 8.324 -2.090 1.00 96.00 104 LEU A C 1
ATOM 809 O O . LEU A 1 104 ? -8.282 7.549 -2.948 1.00 96.00 104 LEU A O 1
ATOM 813 N N . GLN A 1 105 ? -8.471 9.632 -2.097 1.00 92.75 105 GLN A N 1
ATOM 814 C CA . GLN A 1 105 ? -7.713 10.317 -3.139 1.00 92.75 105 GLN A CA 1
ATOM 815 C C . GLN A 1 105 ? -6.252 9.872 -3.197 1.00 92.75 105 GLN A C 1
ATOM 817 O O . GLN A 1 105 ? -5.623 9.611 -2.169 1.00 92.75 105 GLN A O 1
ATOM 822 N N . LYS A 1 106 ? -5.672 9.933 -4.398 1.00 91.19 106 LYS A N 1
ATOM 823 C CA . LYS A 1 106 ? -4.223 9.786 -4.618 1.00 91.19 106 LYS A CA 1
ATOM 824 C C . LYS A 1 106 ? -3.398 10.647 -3.652 1.00 91.19 106 LYS A C 1
ATOM 826 O O . LYS A 1 106 ? -3.783 11.763 -3.284 1.00 91.19 106 LYS A O 1
ATOM 831 N N . THR A 1 107 ? -2.244 10.122 -3.246 1.00 95.00 107 THR A N 1
ATOM 832 C CA . THR A 1 107 ? -1.340 10.782 -2.289 1.00 95.00 107 THR A CA 1
ATOM 833 C C . THR A 1 107 ? 0.072 10.988 -2.830 1.00 95.00 107 THR A C 1
ATOM 835 O O . THR A 1 107 ? 0.941 11.484 -2.113 1.00 95.00 107 THR A O 1
ATOM 838 N N . GLY A 1 108 ? 0.293 10.638 -4.096 1.00 93.12 108 GLY A N 1
ATOM 839 C CA . GLY A 1 108 ? 1.499 10.965 -4.831 1.00 93.12 108 GLY A CA 1
ATOM 840 C C . GLY A 1 108 ? 1.475 10.463 -6.280 1.00 93.12 108 GLY A C 1
ATOM 841 O O . GLY A 1 108 ? 0.476 9.889 -6.734 1.00 93.12 108 GLY A O 1
ATOM 842 N N . PRO A 1 109 ? 2.566 10.713 -7.022 1.00 90.88 109 PRO A N 1
ATOM 843 C CA . PRO A 1 109 ? 2.739 10.261 -8.402 1.00 90.88 109 PRO A CA 1
ATOM 844 C C . PRO A 1 109 ? 2.784 8.730 -8.518 1.00 90.88 109 PRO A C 1
ATOM 846 O O . PRO A 1 109 ? 3.039 8.028 -7.542 1.00 90.88 109 PRO A O 1
ATOM 849 N N . ILE A 1 110 ? 2.532 8.215 -9.726 1.00 91.06 110 ILE A N 1
ATOM 850 C CA . ILE A 1 110 ? 2.650 6.785 -10.050 1.00 91.06 110 ILE A CA 1
ATOM 851 C C . ILE A 1 110 ? 4.101 6.301 -9.914 1.00 91.06 110 ILE A C 1
ATOM 853 O O . ILE A 1 110 ? 5.040 7.052 -10.184 1.00 91.06 110 ILE A O 1
ATOM 857 N N . LEU A 1 111 ? 4.277 5.047 -9.494 1.00 91.62 111 LEU A N 1
ATOM 858 C CA . LEU A 1 111 ? 5.600 4.435 -9.364 1.00 91.62 111 LEU A CA 1
ATOM 859 C C . LEU A 1 111 ? 6.191 4.101 -10.740 1.00 91.62 111 LEU A C 1
ATOM 861 O O . LEU A 1 111 ? 5.450 3.777 -11.669 1.00 91.62 111 LEU A O 1
ATOM 865 N N . GLY A 1 112 ? 7.520 4.125 -10.837 1.00 88.12 112 GLY A N 1
ATOM 866 C CA . GLY A 1 112 ? 8.282 3.732 -12.025 1.00 88.12 112 GLY A CA 1
ATOM 867 C C . GLY A 1 112 ? 8.586 4.862 -13.013 1.00 88.12 112 GLY A C 1
ATOM 868 O O . GLY A 1 112 ? 9.307 4.628 -13.972 1.00 88.12 112 GLY A O 1
ATOM 869 N N . LEU A 1 113 ? 8.081 6.085 -12.791 1.00 84.31 113 LEU A N 1
ATOM 870 C CA . LEU A 1 113 ? 8.334 7.225 -13.692 1.00 84.31 113 LEU A CA 1
ATOM 871 C C . LEU A 1 113 ? 9.480 8.143 -13.257 1.00 84.31 113 LEU A C 1
ATOM 873 O O . LEU A 1 113 ? 10.190 8.679 -14.101 1.00 84.31 113 LEU A O 1
ATOM 877 N N . PHE A 1 114 ? 9.633 8.377 -11.954 1.00 85.56 114 PHE A N 1
ATOM 878 C CA . PHE A 1 114 ? 10.611 9.328 -11.428 1.00 85.56 114 PHE A CA 1
ATOM 879 C C . PHE A 1 114 ? 11.388 8.700 -10.276 1.00 85.56 114 PHE A C 1
ATOM 881 O O . PHE A 1 114 ? 10.807 8.007 -9.441 1.00 85.56 114 PHE A O 1
ATOM 888 N N . GLU A 1 115 ? 12.691 8.970 -10.201 1.00 81.19 115 GLU A N 1
ATOM 889 C CA . GLU A 1 115 ? 13.554 8.462 -9.127 1.00 81.19 115 GLU A CA 1
ATOM 890 C C . GLU A 1 115 ? 13.141 9.016 -7.755 1.00 81.19 115 GLU A C 1
ATOM 892 O O . GLU A 1 115 ? 13.039 8.276 -6.774 1.00 81.19 115 GLU A O 1
ATOM 897 N N . SER A 1 116 ? 12.819 10.311 -7.704 1.00 82.56 116 SER A N 1
ATOM 898 C CA . SER A 1 116 ? 12.286 10.974 -6.516 1.00 82.56 116 SER A CA 1
ATOM 899 C C . SER A 1 116 ? 10.771 11.132 -6.626 1.00 82.56 116 SER A C 1
ATOM 901 O O . SER A 1 116 ? 10.275 11.757 -7.564 1.00 82.56 116 SER A O 1
ATOM 903 N N . LEU A 1 117 ? 10.035 10.588 -5.652 1.00 85.94 117 LEU A N 1
ATOM 904 C CA . LEU A 1 117 ? 8.580 10.706 -5.567 1.00 85.94 117 LEU A CA 1
ATOM 905 C C . LEU A 1 117 ? 8.161 11.399 -4.269 1.00 85.94 117 LEU A C 1
ATOM 907 O O . LEU A 1 117 ? 8.427 10.921 -3.160 1.00 85.94 117 LEU A O 1
ATOM 911 N N . GLU A 1 118 ? 7.404 12.482 -4.405 1.00 91.00 118 GLU A N 1
ATOM 912 C CA . GLU A 1 118 ? 6.684 13.094 -3.291 1.00 91.00 118 GLU A CA 1
ATOM 913 C C . GLU A 1 118 ? 5.384 12.326 -3.026 1.00 91.00 118 GLU A C 1
ATOM 915 O O . GLU A 1 118 ? 4.303 12.689 -3.480 1.00 91.00 118 GLU A O 1
ATOM 920 N N . ILE A 1 119 ? 5.512 11.211 -2.304 1.00 94.44 119 ILE A N 1
ATOM 921 C CA . ILE A 1 119 ? 4.380 10.428 -1.792 1.00 94.44 119 ILE A CA 1
ATOM 922 C C . ILE A 1 119 ? 4.235 10.683 -0.292 1.00 94.44 119 ILE A C 1
ATOM 924 O O . ILE A 1 119 ? 5.219 10.624 0.458 1.00 94.44 119 ILE A O 1
ATOM 928 N N . VAL A 1 120 ? 3.003 10.927 0.150 1.00 96.56 120 VAL A N 1
ATOM 929 C CA . VAL A 1 120 ? 2.648 11.087 1.567 1.00 96.56 120 VAL A CA 1
ATOM 930 C C . VAL A 1 120 ? 1.593 10.071 1.992 1.00 96.56 120 VAL A C 1
ATOM 932 O O . VAL A 1 120 ? 0.838 9.560 1.166 1.00 96.56 120 VAL A O 1
ATOM 935 N N . SER A 1 121 ? 1.543 9.770 3.287 1.00 98.12 121 SER A N 1
ATOM 936 C CA . SER A 1 121 ? 0.455 8.984 3.871 1.00 98.12 121 SER A CA 1
ATOM 937 C C . SER A 1 121 ? -0.667 9.927 4.309 1.00 98.12 121 SER A C 1
ATOM 939 O O . SER A 1 121 ? -0.391 11.002 4.841 1.00 98.12 121 SER A O 1
ATOM 941 N N . LYS A 1 122 ? -1.922 9.529 4.106 1.00 97.88 122 LYS A N 1
ATOM 942 C CA . LYS A 1 122 ? -3.113 10.184 4.662 1.00 97.88 122 LYS A CA 1
ATOM 943 C C . LYS A 1 122 ? -3.769 9.253 5.673 1.00 97.88 122 LYS A C 1
ATOM 945 O O . LYS A 1 122 ? -3.803 8.047 5.452 1.00 97.88 122 LYS A O 1
ATOM 950 N N . THR A 1 123 ? -4.324 9.818 6.737 1.00 98.06 123 THR A N 1
ATOM 951 C CA . THR A 1 123 ? -5.079 9.073 7.751 1.00 98.06 123 THR A CA 1
ATOM 952 C C . THR A 1 123 ? -6.526 9.538 7.744 1.00 98.06 123 THR A C 1
ATOM 954 O O . THR A 1 123 ? -6.794 10.738 7.680 1.00 98.06 123 THR A O 1
ATOM 957 N N . VAL A 1 124 ? -7.452 8.585 7.777 1.00 97.62 124 VAL A N 1
ATOM 958 C CA . VAL A 1 124 ? -8.899 8.811 7.857 1.00 97.62 124 VAL A CA 1
ATOM 959 C C . VAL A 1 124 ? -9.495 7.937 8.955 1.00 97.62 124 VAL A C 1
ATOM 961 O O . VAL A 1 124 ? -8.903 6.924 9.332 1.00 97.62 124 VAL A O 1
ATOM 964 N N . LEU A 1 125 ? -10.669 8.318 9.458 1.00 97.62 125 LEU A N 1
ATOM 965 C CA . LEU A 1 125 ? -11.404 7.492 10.411 1.00 97.62 125 LEU A CA 1
ATOM 966 C C . LEU A 1 125 ? -11.861 6.192 9.740 1.00 97.62 125 LEU A C 1
ATOM 968 O O . LEU A 1 125 ? -12.325 6.185 8.601 1.00 97.62 125 LEU A O 1
ATOM 972 N N . PHE A 1 126 ? -11.731 5.096 10.473 1.00 98.00 126 PHE A N 1
ATOM 973 C CA . PHE A 1 126 ? -12.151 3.757 10.089 1.00 98.00 126 PHE A CA 1
ATOM 974 C C . PHE A 1 126 ? -12.826 3.072 11.290 1.00 98.00 126 PHE A C 1
ATOM 976 O O . PHE A 1 126 ? -12.307 2.090 11.828 1.00 98.00 126 PHE A O 1
ATOM 983 N N . PRO A 1 127 ? -13.972 3.603 11.759 1.00 97.81 127 PRO A N 1
ATOM 984 C CA . PRO A 1 127 ? -14.698 3.033 12.887 1.00 97.81 127 PRO A CA 1
ATOM 985 C C . PRO A 1 127 ? -15.194 1.620 12.591 1.00 97.81 127 PRO A C 1
ATOM 987 O O . PRO A 1 127 ? -15.398 1.230 11.433 1.00 97.81 127 PRO A O 1
ATOM 990 N N . THR A 1 128 ? -15.446 0.858 13.650 1.00 96.25 128 THR A N 1
ATOM 991 C CA . THR A 1 128 ? -16.034 -0.481 13.559 1.00 96.25 128 THR A CA 1
ATOM 992 C C . THR A 1 128 ? -17.293 -0.487 12.682 1.00 96.25 128 THR A C 1
ATOM 994 O O . THR A 1 128 ? -18.224 0.286 12.888 1.00 96.25 128 THR A O 1
ATOM 997 N N . GLY A 1 129 ? -17.331 -1.383 11.690 1.00 96.62 129 GLY A N 1
ATOM 998 C CA . GLY A 1 129 ? -18.412 -1.471 10.697 1.00 96.62 129 GLY A CA 1
ATOM 999 C C . GLY A 1 129 ? -18.137 -0.728 9.383 1.00 96.62 129 GLY A C 1
ATOM 1000 O O . GLY A 1 129 ? -18.947 -0.829 8.459 1.00 96.62 129 GLY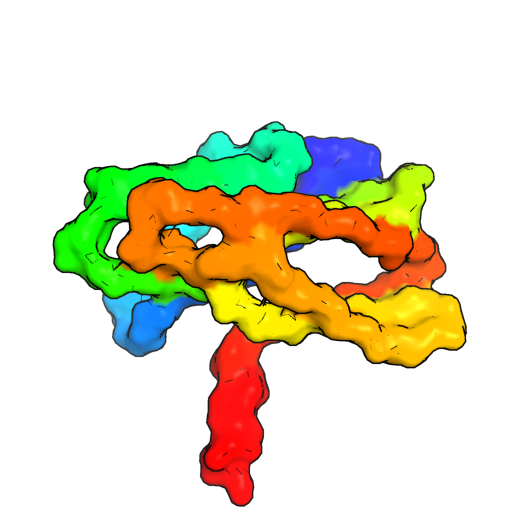 A O 1
ATOM 1001 N N . SER A 1 130 ? -17.001 -0.029 9.277 1.00 97.62 130 SER A N 1
ATOM 1002 C CA . SER A 1 130 ? -16.533 0.576 8.026 1.00 97.62 130 SER A CA 1
ATOM 1003 C C . SER A 1 130 ? -16.286 -0.465 6.936 1.00 97.62 130 SER A C 1
ATOM 1005 O O . SER A 1 130 ? -15.910 -1.609 7.202 1.00 97.62 130 SER A O 1
ATOM 1007 N N . ARG A 1 131 ? -16.475 -0.055 5.681 1.00 97.31 131 ARG A N 1
ATOM 1008 C CA . ARG A 1 131 ? -16.251 -0.879 4.490 1.00 97.31 131 ARG A CA 1
ATOM 1009 C C . ARG A 1 131 ? -15.249 -0.199 3.572 1.00 97.31 131 ARG A C 1
ATOM 1011 O O . ARG A 1 131 ? -15.454 0.946 3.176 1.00 97.31 131 ARG A O 1
ATOM 1018 N N . LEU A 1 132 ? -14.199 -0.927 3.209 1.00 97.06 132 LEU A N 1
ATOM 1019 C CA . LEU A 1 132 ? -13.216 -0.514 2.214 1.00 97.06 132 LEU A CA 1
ATOM 1020 C C . LEU A 1 132 ? -13.462 -1.297 0.924 1.00 97.06 132 LEU A C 1
ATOM 1022 O O . LEU A 1 132 ? -13.430 -2.527 0.932 1.00 97.06 132 LEU A O 1
ATOM 1026 N N . LEU A 1 133 ? -13.709 -0.592 -0.176 1.00 95.12 133 LEU A N 1
ATOM 1027 C CA . LEU A 1 133 ? -13.833 -1.183 -1.502 1.00 95.12 133 LEU A CA 1
ATOM 1028 C C . LEU A 1 133 ? -12.559 -0.892 -2.295 1.00 95.12 133 LEU A C 1
ATOM 1030 O O . LEU A 1 133 ? -12.285 0.259 -2.646 1.00 95.12 133 LEU A O 1
ATOM 1034 N N . LEU A 1 134 ? -11.813 -1.963 -2.572 1.00 93.25 134 LEU A N 1
ATOM 1035 C CA . LEU A 1 134 ? -10.592 -1.934 -3.367 1.00 93.25 134 LEU A CA 1
ATOM 1036 C C . LEU A 1 134 ? -10.856 -2.464 -4.779 1.00 93.25 134 LEU A C 1
ATOM 1038 O O . LEU A 1 134 ? -11.502 -3.500 -4.937 1.00 93.25 134 LEU A O 1
ATOM 1042 N N . PHE A 1 135 ? -10.357 -1.776 -5.800 1.00 89.88 135 PHE A N 1
ATOM 1043 C CA . PHE A 1 135 ? -10.531 -2.156 -7.201 1.00 89.88 135 PHE A CA 1
ATOM 1044 C C . PHE A 1 135 ? -9.421 -1.583 -8.079 1.00 89.88 135 PHE A C 1
ATOM 1046 O O . PHE A 1 135 ? -9.021 -0.436 -7.896 1.00 89.88 135 PHE A O 1
ATOM 1053 N N . SER A 1 136 ? -8.971 -2.354 -9.068 1.00 84.31 136 SER A N 1
ATOM 1054 C CA . SER A 1 136 ? -8.047 -1.883 -10.101 1.00 84.31 136 SER A CA 1
ATOM 1055 C C . SER A 1 136 ? -8.784 -1.221 -11.275 1.00 84.31 136 SER A C 1
ATOM 1057 O O . SER A 1 136 ? -10.011 -1.287 -11.399 1.00 84.31 136 SER A O 1
ATOM 1059 N N . ASP A 1 137 ? -8.020 -0.576 -12.151 1.00 75.75 137 ASP A N 1
ATOM 1060 C CA . ASP A 1 137 ? -8.480 0.050 -13.397 1.00 75.75 137 ASP A CA 1
ATOM 1061 C C . ASP A 1 137 ? -9.216 -0.910 -14.345 1.00 75.75 137 ASP A C 1
ATOM 1063 O O . ASP A 1 137 ? -10.188 -0.497 -14.976 1.00 75.75 137 ASP A O 1
ATOM 1067 N N . GLY A 1 138 ? -8.872 -2.201 -14.358 1.00 67.62 138 GLY A N 1
ATOM 1068 C CA . GLY A 1 138 ? -9.591 -3.220 -15.134 1.00 67.62 138 GLY A CA 1
ATOM 1069 C C . GLY A 1 138 ? -11.102 -3.305 -14.839 1.00 67.62 138 GLY A C 1
ATOM 1070 O O . GLY A 1 138 ? -11.873 -3.772 -15.680 1.00 67.62 138 GLY A O 1
ATOM 1071 N N . LEU A 1 139 ? -11.562 -2.820 -13.678 1.00 67.19 139 LEU A N 1
ATOM 1072 C CA . LEU A 1 139 ? -12.991 -2.702 -13.359 1.00 67.19 139 LEU A CA 1
ATOM 1073 C C . LEU A 1 139 ? -13.642 -1.448 -13.975 1.00 67.19 139 LEU A C 1
ATOM 1075 O O . LEU A 1 139 ? -14.824 -1.475 -14.319 1.00 67.19 139 LEU A O 1
ATOM 1079 N N . ILE A 1 140 ? -12.887 -0.355 -14.121 1.00 64.69 140 ILE A N 1
ATOM 1080 C CA . ILE A 1 140 ? -13.361 0.900 -14.723 1.00 64.69 140 ILE A CA 1
ATOM 1081 C C . ILE A 1 140 ? -13.367 0.788 -16.252 1.00 64.69 140 ILE A C 1
ATOM 1083 O O . ILE A 1 140 ? -14.349 1.168 -16.888 1.00 64.69 140 ILE A O 1
ATOM 1087 N N . GLU A 1 141 ? -12.303 0.248 -16.848 1.00 60.25 141 GLU A N 1
ATOM 1088 C CA . GLU A 1 141 ? -12.124 0.208 -18.306 1.00 60.25 141 GLU A CA 1
ATOM 1089 C C . GLU A 1 141 ? -13.195 -0.620 -19.023 1.00 60.25 141 GLU A C 1
ATOM 1091 O O . GLU A 1 141 ? -13.638 -0.258 -20.114 1.00 60.25 141 GLU A O 1
ATOM 1096 N N . ASN A 1 142 ? -13.667 -1.701 -18.397 1.00 58.09 142 ASN A N 1
ATOM 1097 C CA . ASN A 1 142 ? -14.711 -2.546 -18.976 1.00 58.09 142 ASN A CA 1
ATOM 1098 C C . ASN A 1 142 ? -16.088 -1.866 -19.031 1.00 58.09 142 ASN A C 1
ATOM 1100 O O . ASN A 1 142 ? -16.927 -2.297 -19.808 1.00 58.09 142 ASN A O 1
ATOM 1104 N N . ARG A 1 143 ? -16.324 -0.783 -18.275 1.00 52.59 143 ARG A N 1
ATOM 1105 C CA . ARG A 1 143 ? -17.582 -0.017 -18.347 1.00 52.59 143 ARG A CA 1
ATOM 1106 C C . ARG A 1 143 ? -17.626 1.017 -19.469 1.00 52.59 143 ARG A C 1
ATOM 1108 O O . ARG A 1 143 ? -18.704 1.513 -19.756 1.00 52.59 143 ARG A O 1
ATOM 1115 N N . MET A 1 144 ? -16.488 1.381 -20.064 1.00 49.28 144 MET A N 1
ATOM 1116 C CA . MET A 1 144 ? -16.439 2.353 -21.171 1.00 49.28 144 MET A CA 1
ATOM 1117 C C . MET A 1 144 ? -16.517 1.692 -22.556 1.00 49.28 144 MET A C 1
ATOM 1119 O O . MET A 1 144 ? -16.428 2.386 -23.567 1.00 49.28 144 MET A O 1
ATOM 1123 N N . LYS A 1 145 ? -16.620 0.358 -22.607 1.00 44.84 145 LYS A N 1
ATOM 1124 C CA . LYS A 1 145 ? -16.729 -0.422 -23.850 1.00 44.84 145 LYS A CA 1
ATOM 1125 C C . LYS A 1 145 ? -18.159 -0.866 -24.181 1.00 44.84 145 LYS A C 1
ATOM 1127 O O . LYS A 1 145 ? -18.353 -1.395 -25.274 1.00 44.84 145 LYS A O 1
ATOM 1132 N N . ASP A 1 146 ? -19.108 -0.607 -23.285 1.00 42.41 146 ASP A N 1
ATOM 1133 C CA . ASP A 1 146 ? -20.554 -0.783 -23.478 1.00 42.41 146 ASP A CA 1
ATOM 1134 C C . ASP A 1 146 ? -21.237 0.587 -23.631 1.00 42.41 146 ASP A C 1
ATOM 1136 O O . ASP A 1 146 ? -22.261 0.662 -24.350 1.00 42.41 146 ASP A O 1
#

pLDDT: mean 89.82, std 10.78, range [42.41, 98.44]

Sequence (146 aa):
FLDISEILPGKVRVLIADAVGHGVQASLMTMALKTEYEELKNLENPAQILKELNSRFLKKFDSLESIFPCMIGDIDTKKEEFTYASAGHPDQILQAPGEFPSLLQKTGPILGLFESLEIVSKTVLFPTGSRLLLFSDGLIENRMKD